Protein AF-A0A7U3VRR8-F1 (afdb_monomer)

Nearest PDB structures (foldseek):
  8dtq-assembly1_B  TM=7.107E-01  e=2.796E+00  Staphylococcus aureus
  6ix3-assembly1_B-2  TM=3.875E-01  e=6.520E-01  Aspergillus flavus NRRL3357
  6ix3-assembly1_A  TM=3.862E-01  e=5.745E-01  Aspergillus flavus NRRL3357
  6inw-assembly1_A  TM=3.268E-01  e=6.946E-01  Aspergillus flavus NRRL3357

Secondary structure (DSSP, 8-state):
------HHHHHHHHHHHHHT-SSHHHHHHHHHHHHHTHHHHHHHHHHHHHHHHHHHTTTS-HHHHHHHHTS-HHHHHHHHTT-----

Organism: NCBI:txid659352

Foldseek 3Di:
DDPDPPVVVVVVVVVVVLVPPPDPVSSVVVVVVVVVCVVVVVLVVLVVQLVVLLVCVVPDDLVVSCVVVVHDSVVSVCSVVSNDPDD

Mean predicted aligned error: 4.98 Å

Radius of gyration: 17.43 Å; Cα contacts (8 Å, |Δi|>4): 43; chains: 1; bounding box: 37×38×44 Å

Sequence (87 aa):
MSETYDGTTAIRAVIAQLATIPDLTDRARATGAVLDAMPDLHAELRAVRGDAVATLRQTQSLDEVASALGISKARVSQVAKGISKNK

Solvent-accessible surface area (backbone atoms only — not comparable to full-atom values): 5088 Å² total; per-residue (Å²): 132,84,82,76,80,61,62,65,60,54,52,51,51,52,54,53,54,50,70,63,46,83,53,66,68,60,29,51,52,56,52,47,58,54,59,71,43,41,68,58,56,51,50,50,56,47,48,59,51,19,54,53,47,39,55,49,55,75,82,40,56,59,63,58,51,14,63,76,69,74,46,53,47,70,54,48,54,29,38,48,68,67,57,70,91,78,129

Structure (mmCIF, N/CA/C/O backbone):
data_AF-A0A7U3VRR8-F1
#
_entry.id   AF-A0A7U3VRR8-F1
#
loop_
_atom_site.group_PDB
_atom_site.id
_atom_site.type_symbol
_atom_site.label_atom_id
_atom_site.label_alt_id
_atom_site.label_comp_id
_atom_site.label_asym_id
_atom_site.label_entity_id
_atom_site.label_seq_id
_atom_site.pdbx_PDB_ins_code
_atom_site.Cartn_x
_atom_site.Cartn_y
_atom_site.Cartn_z
_atom_site.occupancy
_atom_site.B_iso_or_equiv
_atom_site.auth_seq_id
_atom_site.auth_comp_id
_atom_site.auth_asym_id
_atom_site.auth_atom_id
_atom_site.pdbx_PDB_model_num
ATOM 1 N N . MET A 1 1 ? -1.095 -21.037 12.188 1.00 36.69 1 MET A N 1
ATOM 2 C CA . MET A 1 1 ? 0.000 -20.146 11.756 1.00 36.69 1 MET A CA 1
ATOM 3 C C . MET A 1 1 ? -0.528 -19.344 10.586 1.00 36.69 1 MET A C 1
ATOM 5 O O . MET A 1 1 ? -0.772 -19.944 9.552 1.00 36.69 1 MET A O 1
ATOM 9 N N . SER A 1 2 ? -0.812 -18.053 10.759 1.00 48.31 2 SER A N 1
ATOM 10 C CA . SER A 1 2 ? -1.153 -17.210 9.608 1.00 48.31 2 SER A CA 1
ATOM 11 C C . SER A 1 2 ? 0.141 -16.886 8.874 1.00 48.31 2 SER A C 1
ATOM 13 O O . SER A 1 2 ? 1.015 -16.239 9.447 1.00 48.31 2 SER A O 1
ATOM 15 N N . GLU A 1 3 ? 0.290 -17.373 7.644 1.00 58.03 3 GLU A N 1
ATOM 16 C CA . GLU A 1 3 ? 1.321 -16.884 6.730 1.00 58.03 3 GLU A CA 1
ATOM 17 C C . GLU A 1 3 ? 1.003 -15.424 6.413 1.00 58.03 3 GLU A C 1
ATOM 19 O O . GLU A 1 3 ? 0.114 -15.109 5.623 1.00 58.03 3 GLU A O 1
ATOM 24 N N . THR A 1 4 ? 1.693 -14.507 7.083 1.00 67.81 4 THR A N 1
ATOM 25 C CA . THR A 1 4 ? 1.674 -13.106 6.682 1.00 67.81 4 THR A CA 1
ATOM 26 C C . THR A 1 4 ? 2.398 -13.016 5.345 1.00 67.81 4 THR A C 1
ATOM 28 O O . THR A 1 4 ? 3.613 -13.192 5.288 1.00 67.81 4 THR A O 1
ATOM 31 N N . TYR A 1 5 ? 1.658 -12.758 4.268 1.00 79.69 5 TYR A N 1
ATOM 32 C CA . TYR A 1 5 ? 2.254 -12.430 2.978 1.00 79.69 5 TYR A CA 1
ATOM 33 C C . TYR A 1 5 ? 3.144 -11.191 3.131 1.00 79.69 5 TYR A C 1
ATOM 35 O O . TYR A 1 5 ? 2.659 -10.102 3.451 1.00 79.69 5 TYR A O 1
ATOM 43 N N . ASP A 1 6 ? 4.448 -11.345 2.900 1.00 87.69 6 ASP A N 1
ATOM 44 C CA . ASP A 1 6 ? 5.371 -10.215 2.885 1.00 87.69 6 ASP A CA 1
ATOM 45 C C . ASP A 1 6 ? 5.360 -9.534 1.512 1.00 87.69 6 ASP A C 1
ATOM 47 O O . ASP A 1 6 ? 6.227 -9.738 0.656 1.00 87.69 6 ASP A O 1
ATOM 51 N N . GLY A 1 7 ? 4.362 -8.673 1.314 1.00 89.38 7 GLY A N 1
ATOM 52 C CA . GLY A 1 7 ? 4.251 -7.863 0.103 1.00 89.38 7 GLY A CA 1
ATOM 53 C C . GLY A 1 7 ? 5.443 -6.928 -0.124 1.00 89.38 7 GLY A C 1
ATOM 54 O O . GLY A 1 7 ? 5.700 -6.547 -1.265 1.00 89.38 7 GLY A O 1
ATOM 55 N N . THR A 1 8 ? 6.218 -6.588 0.914 1.00 93.44 8 THR A N 1
ATOM 56 C CA . THR A 1 8 ? 7.409 -5.745 0.737 1.00 93.44 8 THR A CA 1
ATOM 57 C C . THR A 1 8 ? 8.537 -6.507 0.050 1.00 93.44 8 THR A C 1
ATOM 59 O O . THR A 1 8 ? 9.216 -5.939 -0.807 1.00 93.44 8 THR A O 1
ATOM 62 N N . THR A 1 9 ? 8.687 -7.801 0.342 1.00 95.12 9 THR A N 1
ATOM 63 C CA . THR A 1 9 ? 9.608 -8.682 -0.385 1.00 95.12 9 THR A CA 1
ATOM 64 C C . THR A 1 9 ? 9.212 -8.798 -1.858 1.00 95.12 9 THR A C 1
ATOM 66 O O . THR A 1 9 ? 10.077 -8.681 -2.727 1.00 95.12 9 THR A O 1
ATOM 69 N N . ALA A 1 10 ? 7.917 -8.914 -2.168 1.00 93.44 10 ALA A N 1
ATOM 70 C CA . ALA A 1 10 ? 7.446 -8.934 -3.554 1.00 93.44 10 ALA A CA 1
ATOM 71 C C . ALA A 1 10 ? 7.749 -7.620 -4.301 1.00 93.44 10 ALA A C 1
ATOM 73 O O . ALA A 1 10 ? 8.290 -7.652 -5.405 1.00 93.44 10 ALA A O 1
ATOM 74 N N . ILE A 1 11 ? 7.494 -6.459 -3.684 1.00 95.81 11 ILE A N 1
ATOM 75 C CA . ILE A 1 11 ? 7.833 -5.151 -4.277 1.00 95.81 11 ILE A CA 1
ATOM 76 C C . ILE A 1 11 ? 9.346 -5.032 -4.517 1.00 95.81 11 ILE A C 1
ATOM 78 O O . ILE A 1 11 ? 9.771 -4.573 -5.578 1.00 95.81 11 ILE A O 1
ATOM 82 N N . ARG A 1 12 ? 10.184 -5.483 -3.572 1.00 96.44 12 ARG A N 1
ATOM 83 C CA . ARG A 1 12 ? 11.648 -5.495 -3.748 1.00 96.44 12 ARG A CA 1
ATOM 84 C C . ARG A 1 12 ? 12.082 -6.397 -4.901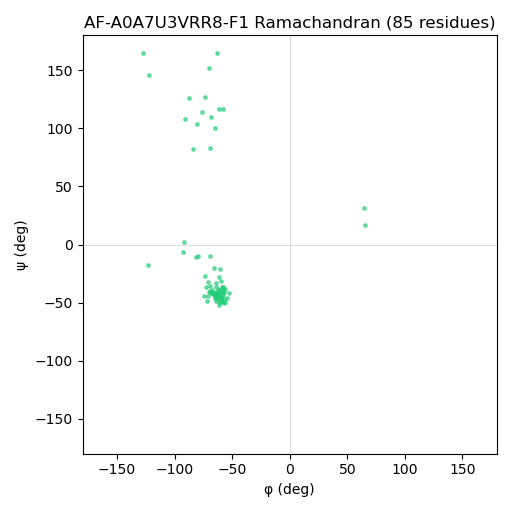 1.00 96.44 12 ARG A C 1
ATOM 86 O O . ARG A 1 12 ? 12.991 -6.019 -5.636 1.00 96.44 12 ARG A O 1
ATOM 93 N N . ALA A 1 13 ? 11.434 -7.546 -5.082 1.00 96.38 13 ALA A N 1
ATOM 94 C CA . ALA A 1 13 ? 11.701 -8.432 -6.208 1.00 96.38 13 ALA A CA 1
ATOM 95 C C . ALA A 1 13 ? 11.354 -7.766 -7.550 1.00 96.38 13 ALA A C 1
ATOM 97 O O . ALA A 1 13 ? 12.152 -7.843 -8.480 1.00 96.38 13 ALA A O 1
ATOM 98 N N . VAL A 1 14 ? 10.231 -7.043 -7.637 1.00 96.94 14 VAL A N 1
ATOM 99 C CA . VAL A 1 14 ? 9.868 -6.262 -8.835 1.00 96.94 14 VAL A CA 1
ATOM 100 C C . VAL A 1 14 ? 10.914 -5.183 -9.133 1.00 96.94 14 VAL A C 1
ATOM 102 O O . VAL A 1 14 ? 11.372 -5.070 -10.268 1.00 96.94 14 VAL A O 1
ATOM 105 N N . ILE A 1 15 ? 11.361 -4.431 -8.120 1.00 98.00 15 ILE A N 1
ATOM 106 C CA . ILE A 1 15 ? 12.425 -3.424 -8.285 1.00 98.00 15 ILE A CA 1
ATOM 107 C C . ILE A 1 15 ? 13.717 -4.075 -8.801 1.00 98.00 15 ILE A C 1
ATOM 109 O O . ILE A 1 15 ? 14.351 -3.554 -9.720 1.00 98.00 15 ILE A O 1
ATOM 113 N N . ALA A 1 16 ? 14.097 -5.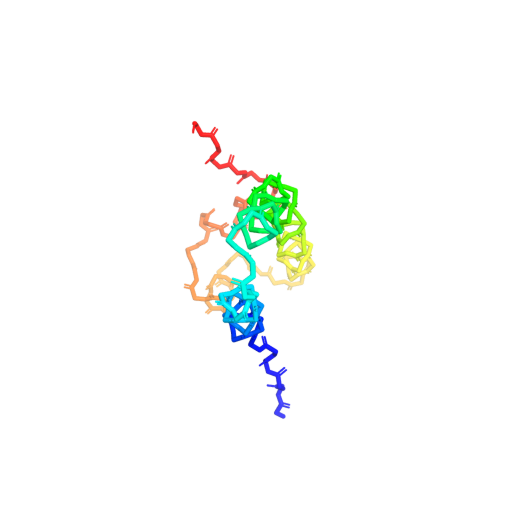226 -8.240 1.00 98.19 16 ALA A N 1
ATOM 114 C CA . ALA A 1 16 ? 15.271 -5.966 -8.684 1.00 98.19 16 ALA A CA 1
ATOM 115 C C . ALA A 1 16 ? 15.134 -6.422 -10.145 1.00 98.19 16 ALA A C 1
ATOM 117 O O . ALA A 1 16 ? 16.074 -6.254 -10.916 1.00 98.19 16 ALA A O 1
ATOM 118 N N . GLN A 1 17 ? 13.964 -6.924 -10.552 1.00 98.12 17 GLN A N 1
ATOM 119 C CA . GLN A 1 17 ? 13.687 -7.320 -11.936 1.00 98.12 17 GLN A CA 1
ATOM 120 C C . GLN A 1 17 ? 13.807 -6.139 -12.906 1.00 98.12 17 GLN A C 1
ATOM 122 O O . GLN A 1 17 ? 14.488 -6.262 -13.924 1.00 98.12 17 GLN A O 1
ATOM 127 N N . LEU A 1 18 ? 13.239 -4.975 -12.573 1.00 98.19 18 LEU A N 1
ATOM 128 C CA . LEU A 1 18 ? 13.376 -3.760 -13.387 1.00 98.19 18 LEU A CA 1
ATOM 129 C C . LEU A 1 18 ? 14.850 -3.376 -13.582 1.00 98.19 18 LEU A C 1
ATOM 131 O O . LEU A 1 18 ? 15.262 -3.034 -14.688 1.00 98.19 18 LEU A O 1
ATOM 135 N N . ALA A 1 19 ? 15.672 -3.501 -12.537 1.00 97.94 19 ALA A N 1
ATOM 136 C CA . ALA A 1 19 ? 17.100 -3.199 -12.608 1.00 97.94 19 ALA A CA 1
ATOM 137 C C . ALA A 1 19 ? 17.890 -4.146 -13.534 1.00 97.94 19 ALA A C 1
ATOM 139 O O . ALA A 1 19 ? 18.971 -3.775 -13.994 1.00 97.94 19 ALA A O 1
ATOM 140 N N . THR A 1 20 ? 17.360 -5.338 -13.838 1.00 98.44 20 THR A N 1
ATOM 141 C CA . THR A 1 20 ? 18.001 -6.299 -14.752 1.00 98.44 20 THR A CA 1
ATOM 142 C C . THR A 1 20 ? 17.767 -6.015 -16.236 1.00 98.44 20 THR A C 1
ATOM 144 O O . THR A 1 20 ? 18.449 -6.616 -17.064 1.00 98.44 20 THR A O 1
ATO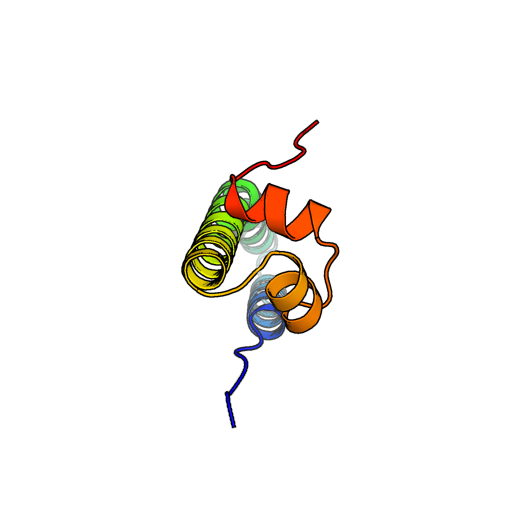M 147 N N . ILE A 1 21 ? 16.860 -5.094 -16.595 1.00 98.50 21 ILE A N 1
ATOM 148 C CA . ILE A 1 21 ? 16.568 -4.753 -17.998 1.00 98.50 21 ILE A CA 1
ATOM 149 C C . ILE A 1 21 ? 17.848 -4.208 -18.661 1.00 98.50 21 ILE A C 1
ATOM 151 O O . ILE A 1 21 ? 18.342 -3.172 -18.203 1.00 98.50 21 ILE A O 1
ATOM 155 N N . PRO A 1 22 ? 18.414 -4.863 -19.697 1.00 97.69 22 PRO A N 1
ATOM 156 C CA . PRO A 1 22 ? 19.716 -4.474 -20.247 1.00 97.69 22 PRO A CA 1
ATOM 157 C C . PRO A 1 22 ? 19.707 -3.108 -20.934 1.00 97.69 22 PRO A C 1
ATOM 159 O O . PRO A 1 22 ? 20.625 -2.315 -20.730 1.00 97.69 22 PRO A O 1
ATOM 162 N N . ASP A 1 23 ? 18.665 -2.831 -21.719 1.00 98.50 23 ASP A N 1
ATOM 163 C CA . ASP A 1 23 ? 18.514 -1.558 -22.415 1.00 98.50 23 ASP A CA 1
ATOM 164 C C . ASP A 1 23 ? 18.132 -0.438 -21.434 1.00 98.50 23 ASP A C 1
ATOM 166 O O . ASP A 1 23 ? 17.179 -0.550 -20.658 1.00 98.50 23 ASP A O 1
ATOM 170 N N . LEU A 1 24 ? 18.898 0.656 -21.448 1.00 98.06 24 LEU A N 1
ATOM 171 C CA . LEU A 1 24 ? 18.720 1.753 -20.495 1.00 98.06 24 LEU A CA 1
ATOM 172 C C . LEU A 1 24 ? 17.439 2.553 -20.754 1.00 98.06 24 LEU A C 1
ATOM 174 O O . LEU A 1 24 ? 16.831 3.048 -19.802 1.00 98.06 24 LEU A O 1
ATOM 178 N N . THR A 1 25 ? 17.017 2.677 -22.013 1.00 98.56 25 THR A N 1
ATOM 179 C CA . THR A 1 25 ? 15.782 3.374 -22.375 1.00 98.56 25 THR A CA 1
ATOM 180 C C . THR A 1 25 ? 14.565 2.567 -21.935 1.00 98.56 25 THR A C 1
ATOM 182 O O . THR A 1 25 ? 13.657 3.128 -21.318 1.00 98.56 25 THR A O 1
ATOM 185 N N . ASP A 1 26 ? 14.562 1.255 -22.157 1.00 98.50 26 ASP A N 1
ATOM 186 C CA . ASP A 1 26 ? 13.485 0.371 -21.711 1.00 98.50 26 ASP A CA 1
ATOM 187 C C . ASP A 1 26 ? 13.435 0.264 -20.186 1.00 98.50 26 ASP A C 1
ATOM 189 O O . ASP A 1 26 ? 12.350 0.318 -19.603 1.00 98.50 26 ASP A O 1
ATOM 193 N N . ARG A 1 27 ? 14.593 0.215 -19.513 1.00 98.62 27 ARG A N 1
ATOM 194 C CA . ARG A 1 27 ? 14.667 0.259 -18.045 1.00 98.62 27 ARG A CA 1
ATOM 195 C C . ARG A 1 27 ? 14.032 1.531 -17.490 1.00 98.62 27 ARG A C 1
ATOM 197 O O . ARG A 1 27 ? 13.228 1.461 -16.557 1.00 98.62 27 ARG A O 1
ATOM 204 N N . ALA A 1 28 ? 14.385 2.688 -18.052 1.00 98.50 28 ALA A N 1
ATOM 205 C CA . ALA A 1 28 ? 13.841 3.975 -17.633 1.00 98.50 28 ALA A CA 1
ATOM 206 C C . ALA A 1 28 ? 12.328 4.055 -17.888 1.00 98.50 28 ALA A C 1
ATOM 208 O O . ALA A 1 28 ? 11.586 4.452 -16.992 1.00 98.50 28 ALA A O 1
ATOM 209 N N . ARG A 1 29 ? 11.859 3.612 -19.063 1.00 98.69 29 ARG A N 1
ATOM 210 C CA . ARG A 1 29 ? 10.430 3.580 -19.411 1.00 98.69 29 ARG A CA 1
ATOM 211 C C . ARG A 1 29 ? 9.633 2.682 -18.463 1.00 98.69 29 ARG A C 1
ATOM 213 O O . ARG A 1 29 ? 8.611 3.114 -17.938 1.00 98.69 29 ARG A O 1
ATOM 220 N N . ALA A 1 30 ? 10.101 1.458 -18.225 1.00 98.38 30 ALA A N 1
ATOM 221 C CA . ALA A 1 30 ? 9.423 0.501 -17.353 1.00 98.38 30 ALA A CA 1
ATOM 222 C C . ALA A 1 30 ? 9.377 0.989 -15.896 1.00 98.38 30 ALA A C 1
ATOM 224 O O . ALA A 1 30 ? 8.341 0.898 -15.243 1.00 98.38 30 ALA A O 1
ATOM 225 N N . THR A 1 31 ? 10.477 1.567 -15.402 1.00 98.38 31 THR A N 1
ATOM 226 C CA . THR A 1 31 ? 10.522 2.155 -14.054 1.00 98.38 31 THR A CA 1
ATOM 227 C C . THR A 1 31 ? 9.593 3.366 -13.946 1.00 98.38 31 THR A C 1
ATOM 229 O O . THR A 1 31 ? 8.867 3.485 -12.963 1.00 98.38 31 THR A O 1
ATOM 232 N N . GLY A 1 32 ? 9.572 4.234 -14.963 1.00 98.38 32 GLY A N 1
ATOM 233 C CA . GLY A 1 32 ? 8.680 5.393 -15.031 1.00 98.38 32 GLY A CA 1
ATOM 234 C C . GLY A 1 32 ? 7.207 5.002 -14.937 1.00 98.38 32 GLY A C 1
ATOM 235 O O . GLY A 1 32 ? 6.502 5.527 -14.085 1.00 98.38 32 GLY A O 1
ATOM 236 N N . ALA A 1 33 ? 6.775 3.993 -15.699 1.00 98.06 33 ALA A N 1
ATOM 237 C CA . ALA A 1 33 ? 5.398 3.498 -15.645 1.00 98.06 33 ALA A CA 1
ATOM 238 C C . ALA A 1 33 ? 4.984 3.023 -14.237 1.00 98.06 33 ALA A C 1
ATOM 240 O O . ALA A 1 33 ? 3.854 3.245 -13.807 1.00 98.06 33 ALA A O 1
ATOM 241 N N . VAL A 1 34 ? 5.903 2.396 -13.494 1.00 97.31 34 VAL A N 1
ATOM 242 C CA . VAL A 1 34 ? 5.653 1.983 -12.105 1.00 97.31 34 VAL A CA 1
ATOM 243 C C . VAL A 1 34 ? 5.560 3.191 -11.173 1.00 97.31 34 VAL A C 1
ATOM 245 O O . VAL A 1 34 ? 4.690 3.215 -10.305 1.00 97.31 34 VAL A O 1
ATOM 248 N N . LEU A 1 35 ? 6.425 4.195 -11.347 1.00 97.69 35 LEU A N 1
ATOM 249 C CA . LEU A 1 35 ? 6.382 5.435 -10.565 1.00 97.69 35 LEU A CA 1
ATOM 250 C C . LEU A 1 35 ? 5.082 6.211 -10.798 1.00 97.69 35 LEU A C 1
ATOM 252 O O . LEU A 1 35 ? 4.475 6.669 -9.831 1.00 97.69 35 LEU A O 1
ATOM 256 N N . ASP A 1 36 ? 4.628 6.292 -12.047 1.00 98.06 36 ASP A N 1
ATOM 257 C CA . ASP A 1 36 ? 3.379 6.958 -12.418 1.00 98.06 36 ASP A CA 1
ATOM 258 C C . ASP A 1 36 ? 2.157 6.264 -11.797 1.00 98.06 36 ASP A C 1
ATOM 260 O O . ASP A 1 36 ? 1.209 6.933 -11.395 1.00 98.06 36 ASP A O 1
ATOM 264 N N . ALA A 1 37 ? 2.204 4.937 -11.635 1.00 96.94 37 ALA A N 1
ATOM 265 C CA . ALA A 1 37 ? 1.150 4.155 -10.987 1.00 96.94 37 ALA A CA 1
ATOM 266 C C . ALA A 1 37 ? 1.184 4.202 -9.443 1.00 96.94 37 ALA A C 1
ATOM 268 O O . ALA A 1 37 ? 0.255 3.722 -8.791 1.00 96.94 37 ALA A O 1
ATOM 269 N N . MET A 1 38 ? 2.232 4.757 -8.815 1.00 95.56 38 MET A N 1
ATOM 270 C CA . MET A 1 38 ? 2.365 4.770 -7.347 1.00 95.56 38 MET A CA 1
ATOM 271 C C . MET A 1 38 ? 1.213 5.458 -6.603 1.00 95.56 38 MET A C 1
ATOM 273 O O . MET A 1 38 ? 0.819 4.935 -5.556 1.00 95.56 38 MET A O 1
ATOM 277 N N . PRO A 1 39 ? 0.664 6.603 -7.059 1.00 95.12 39 PRO A N 1
ATOM 278 C CA . PRO A 1 39 ? -0.472 7.231 -6.390 1.00 95.12 39 PRO A CA 1
ATOM 279 C C . PRO A 1 39 ? -1.686 6.300 -6.297 1.00 95.12 39 PRO A C 1
ATOM 281 O O . PRO A 1 39 ? -2.272 6.182 -5.216 1.00 95.12 39 PRO A O 1
ATOM 284 N N . ASP A 1 40 ? -2.000 5.597 -7.385 1.00 95.81 40 ASP A N 1
ATOM 285 C CA . ASP A 1 40 ? -3.145 4.690 -7.479 1.00 95.81 40 ASP A CA 1
ATOM 286 C C . ASP A 1 40 ? -2.910 3.425 -6.651 1.00 95.81 40 ASP A C 1
ATOM 288 O O . ASP A 1 40 ? -3.711 3.100 -5.774 1.00 95.81 40 ASP A O 1
ATOM 292 N N . LEU A 1 41 ? -1.743 2.789 -6.797 1.00 95.75 41 LEU A N 1
ATOM 293 C CA . LEU A 1 41 ? -1.358 1.622 -5.994 1.00 95.75 41 LEU A CA 1
ATOM 294 C C . LEU A 1 41 ? -1.359 1.939 -4.490 1.00 95.75 41 LEU A C 1
ATOM 296 O O . LEU A 1 41 ? -1.764 1.128 -3.655 1.00 95.75 41 LEU A O 1
ATOM 300 N N . HIS A 1 42 ? -0.946 3.147 -4.109 1.00 94.62 42 HIS A N 1
ATOM 301 C CA . HIS A 1 42 ? -1.016 3.592 -2.724 1.00 94.62 42 HIS A CA 1
ATOM 302 C C . HIS A 1 42 ? -2.457 3.820 -2.249 1.00 94.62 42 HIS A C 1
ATOM 304 O O . HIS A 1 42 ? -2.758 3.551 -1.080 1.00 94.62 42 HIS A O 1
ATOM 310 N N . ALA A 1 43 ? -3.346 4.312 -3.115 1.00 94.25 43 ALA A N 1
ATOM 311 C CA . ALA A 1 43 ? -4.767 4.437 -2.814 1.00 94.25 43 ALA A CA 1
ATOM 312 C C . ALA A 1 43 ? -5.419 3.058 -2.618 1.00 94.25 43 ALA A C 1
ATOM 314 O O . ALA A 1 43 ? -6.117 2.862 -1.623 1.00 94.25 43 ALA A O 1
ATOM 315 N N . GLU A 1 44 ? -5.108 2.086 -3.474 1.00 95.12 44 GLU A N 1
ATOM 316 C CA . GLU A 1 44 ? -5.578 0.700 -3.362 1.00 95.12 44 GLU A CA 1
ATOM 317 C C . GLU A 1 44 ? -5.127 0.047 -2.049 1.00 95.12 44 GLU A C 1
ATOM 319 O O . GLU A 1 44 ? -5.951 -0.453 -1.281 1.00 95.12 44 GLU A O 1
ATOM 324 N N . LEU A 1 45 ? -3.836 0.135 -1.708 1.00 94.50 45 LEU A N 1
ATOM 325 C CA . LEU A 1 45 ? -3.316 -0.382 -0.434 1.00 94.50 45 LEU A CA 1
ATOM 326 C C . LEU A 1 45 ? -3.995 0.273 0.778 1.00 94.50 45 LEU A C 1
ATOM 328 O O . LEU A 1 45 ? -4.226 -0.369 1.809 1.00 94.50 45 LEU A O 1
ATOM 332 N N . ARG A 1 46 ? -4.317 1.568 0.680 1.00 93.62 46 ARG A N 1
ATOM 333 C CA . ARG A 1 46 ? -5.047 2.286 1.731 1.00 93.62 46 ARG A CA 1
ATOM 334 C C . ARG A 1 46 ? -6.487 1.817 1.850 1.00 93.62 46 ARG A C 1
ATOM 336 O O . ARG A 1 46 ? -6.936 1.706 2.989 1.00 93.62 46 ARG A O 1
ATOM 343 N N . ALA A 1 47 ? -7.167 1.552 0.739 1.00 93.69 47 ALA A N 1
ATOM 344 C CA . ALA A 1 47 ? -8.522 1.015 0.729 1.00 93.69 47 ALA A CA 1
ATOM 345 C C . ALA A 1 47 ? -8.554 -0.363 1.397 1.00 93.69 47 ALA A C 1
ATOM 347 O O . ALA A 1 47 ? -9.238 -0.524 2.403 1.00 93.69 47 ALA A O 1
ATOM 348 N N . VAL A 1 48 ? -7.683 -1.287 0.971 1.00 94.75 48 VAL A N 1
ATOM 349 C CA . VAL A 1 48 ? -7.562 -2.629 1.571 1.00 94.75 48 VAL A CA 1
ATOM 350 C C . VAL A 1 48 ? -7.333 -2.549 3.083 1.00 94.75 48 VAL A C 1
ATOM 352 O O . VAL A 1 48 ? -8.001 -3.228 3.866 1.00 94.75 48 VAL A O 1
ATOM 355 N N . ARG A 1 49 ? -6.417 -1.679 3.533 1.00 94.56 49 ARG A N 1
ATOM 356 C CA . ARG A 1 49 ? -6.189 -1.476 4.972 1.00 94.56 49 ARG A CA 1
ATOM 357 C C . ARG A 1 49 ? -7.403 -0.851 5.666 1.00 94.56 49 ARG A C 1
ATOM 359 O O . ARG A 1 49 ? -7.712 -1.225 6.795 1.00 94.56 49 ARG A O 1
ATOM 366 N N . GLY A 1 50 ? -8.034 0.136 5.036 1.00 94.75 50 GLY A N 1
ATOM 367 C CA . GLY A 1 50 ? -9.226 0.817 5.535 1.00 94.75 50 GLY A CA 1
ATOM 368 C C . GLY A 1 50 ? -10.359 -0.163 5.803 1.00 94.75 50 GLY A C 1
ATOM 369 O O . GLY A 1 50 ? -10.869 -0.197 6.920 1.00 94.75 50 GLY A O 1
ATOM 370 N N . ASP A 1 51 ? -10.660 -1.015 4.828 1.00 95.69 51 ASP A N 1
ATOM 371 C CA . ASP A 1 51 ? -11.726 -2.016 4.887 1.00 95.69 51 ASP A CA 1
ATOM 372 C C . ASP A 1 51 ? -11.477 -3.051 5.984 1.00 95.69 51 ASP A C 1
ATOM 374 O O . ASP A 1 51 ? -12.376 -3.359 6.773 1.00 95.69 51 ASP A O 1
ATOM 378 N N . ALA A 1 52 ? -10.237 -3.535 6.107 1.00 95.25 52 ALA A N 1
ATOM 379 C CA . ALA A 1 52 ? -9.856 -4.453 7.176 1.00 95.25 52 ALA A CA 1
ATOM 380 C C . ALA A 1 52 ? -10.070 -3.820 8.563 1.00 95.25 52 ALA A C 1
ATOM 382 O O . ALA A 1 52 ? -10.682 -4.423 9.446 1.00 95.25 52 ALA A O 1
ATOM 383 N N . VAL A 1 53 ? -9.622 -2.575 8.756 1.00 96.31 53 VAL A N 1
ATOM 384 C CA . VAL A 1 53 ? -9.789 -1.855 10.028 1.00 96.31 53 VAL A CA 1
ATOM 385 C C . VAL A 1 53 ? -11.257 -1.528 10.307 1.00 96.31 53 VAL A C 1
ATOM 387 O O . VAL A 1 53 ? -11.701 -1.665 11.447 1.00 96.31 53 VAL A O 1
ATOM 390 N N . ALA A 1 54 ? -12.022 -1.113 9.298 1.00 94.69 54 ALA A N 1
ATOM 391 C CA . ALA A 1 54 ? -13.450 -0.844 9.429 1.00 94.69 54 ALA A CA 1
ATOM 392 C C . ALA A 1 54 ? -14.219 -2.110 9.831 1.00 94.69 54 ALA A C 1
ATOM 394 O O . ALA A 1 54 ? -15.074 -2.043 10.710 1.00 94.69 54 ALA A O 1
ATOM 395 N N . THR A 1 55 ? -13.859 -3.261 9.259 1.00 95.62 55 THR A N 1
ATOM 396 C CA . THR A 1 55 ? -14.440 -4.568 9.595 1.00 95.62 55 THR A CA 1
ATOM 397 C C . THR A 1 55 ? -14.132 -4.965 11.036 1.00 95.62 55 THR A C 1
ATOM 399 O O . THR A 1 55 ? -15.050 -5.279 11.789 1.00 95.62 55 THR A O 1
ATOM 402 N N . LEU A 1 56 ? -12.871 -4.865 11.475 1.00 96.62 56 LEU A N 1
ATOM 403 C CA . LEU A 1 56 ? -12.501 -5.122 12.876 1.00 96.62 56 LEU A CA 1
ATOM 404 C C . L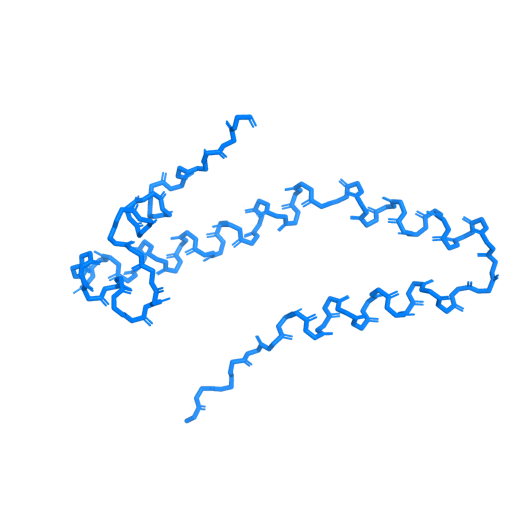EU A 1 56 ? -13.290 -4.228 13.845 1.00 96.62 56 LEU A C 1
ATOM 406 O O . LEU A 1 56 ? -13.737 -4.669 14.902 1.00 96.62 56 LEU A O 1
ATOM 410 N N . ARG A 1 57 ? -13.525 -2.969 13.463 1.00 95.06 57 ARG A N 1
ATOM 41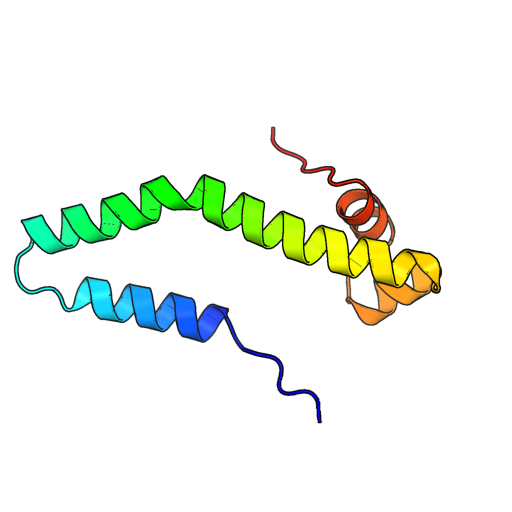1 C CA . ARG A 1 57 ? -14.269 -1.992 14.269 1.00 95.06 57 ARG A CA 1
ATOM 412 C C . ARG A 1 57 ? -15.762 -2.278 14.415 1.00 95.06 57 ARG A C 1
ATOM 414 O O . ARG A 1 57 ? -16.391 -1.623 15.245 1.00 95.06 57 ARG A O 1
ATOM 421 N N . GLN A 1 58 ? -16.314 -3.230 13.665 1.00 95.38 58 GLN A N 1
ATOM 422 C CA . GLN A 1 58 ? -17.694 -3.686 13.849 1.00 95.38 58 GLN A CA 1
ATOM 423 C C . GLN A 1 58 ? -17.852 -4.543 15.112 1.00 95.38 58 GLN A C 1
ATOM 425 O O . GLN A 1 58 ? -18.933 -4.568 15.691 1.00 95.38 58 GLN A O 1
ATOM 430 N N . THR A 1 59 ? -16.787 -5.219 15.556 1.00 97.00 59 THR A N 1
ATOM 431 C CA . THR A 1 59 ? -16.835 -6.168 16.683 1.00 97.00 59 THR A CA 1
ATOM 432 C C . THR A 1 59 ? -15.874 -5.829 17.821 1.00 97.00 59 THR A C 1
ATOM 434 O O . THR A 1 59 ? -16.069 -6.306 18.934 1.00 97.00 59 THR A O 1
ATOM 437 N N . GLN A 1 60 ? -14.864 -4.992 17.575 1.00 97.12 60 GLN A N 1
ATOM 438 C CA . GLN A 1 60 ? -13.823 -4.627 18.541 1.00 97.12 60 GLN A CA 1
ATOM 439 C C . GLN A 1 60 ? -13.787 -3.120 18.761 1.00 97.12 60 GLN A C 1
ATOM 441 O O . GLN A 1 60 ? -13.983 -2.358 17.816 1.00 97.12 60 GLN A O 1
ATOM 446 N N . SER A 1 61 ? -13.477 -2.674 19.978 1.00 97.12 61 SER A N 1
ATOM 447 C CA . SER A 1 61 ? -13.229 -1.281 20.373 1.00 97.12 61 SER A CA 1
ATOM 448 C C . SER A 1 61 ? -11.994 -0.673 19.678 1.00 97.12 61 SER A C 1
ATOM 450 O O . SER A 1 61 ? -11.160 -1.372 19.105 1.00 97.12 61 SER A O 1
ATOM 452 N N . LEU A 1 62 ? -11.850 0.660 19.710 1.00 95.81 62 LEU A N 1
ATOM 453 C CA . LEU A 1 62 ? -10.659 1.331 19.160 1.00 95.81 62 LEU A CA 1
ATOM 454 C C . LEU A 1 62 ? -9.365 0.868 19.843 1.00 95.81 62 LEU A C 1
ATOM 456 O O . LEU A 1 62 ? -8.318 0.852 19.203 1.00 95.81 62 LEU A O 1
ATOM 460 N N . ASP A 1 63 ? -9.448 0.517 21.124 1.00 97.19 63 ASP A N 1
ATOM 461 C CA . ASP A 1 63 ? -8.315 0.140 21.967 1.00 97.19 63 ASP A CA 1
ATOM 462 C C . ASP A 1 63 ? -7.815 -1.256 21.619 1.00 97.19 63 ASP A C 1
ATOM 464 O O . ASP A 1 63 ? -6.614 -1.459 21.455 1.00 97.19 63 ASP A O 1
ATOM 468 N N . GLU A 1 64 ? -8.746 -2.191 21.441 1.00 97.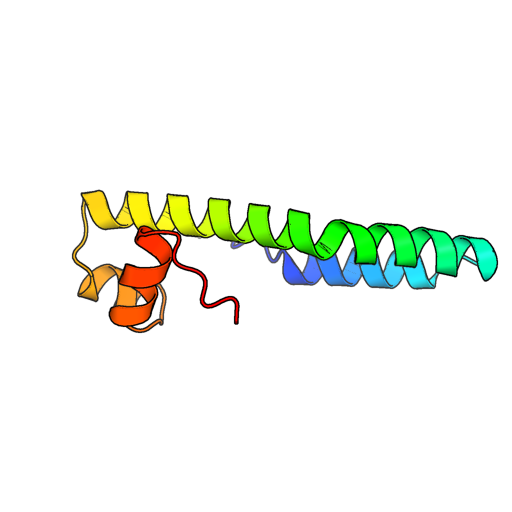56 64 GLU A N 1
ATOM 469 C CA . GLU A 1 64 ? -8.454 -3.566 21.042 1.00 97.56 64 GLU A CA 1
ATOM 470 C C . GLU A 1 64 ? -7.820 -3.601 19.651 1.00 97.56 64 GLU A C 1
ATOM 472 O O . GLU A 1 64 ? -6.766 -4.207 19.468 1.00 97.56 64 GLU A O 1
ATOM 477 N N . VAL A 1 65 ? -8.390 -2.862 18.692 1.00 97.38 65 VAL A N 1
ATOM 478 C CA . VAL A 1 65 ? -7.828 -2.761 17.337 1.00 97.38 65 VAL A CA 1
ATOM 479 C C . VAL A 1 65 ? -6.458 -2.071 17.354 1.00 97.38 65 VAL A C 1
ATOM 481 O O . VAL A 1 65 ? -5.537 -2.509 16.670 1.00 97.38 65 VAL A O 1
ATOM 484 N N . ALA A 1 66 ? -6.290 -1.006 18.143 1.00 96.62 66 ALA A N 1
ATOM 485 C CA . ALA A 1 66 ? -5.010 -0.309 18.294 1.00 96.62 66 ALA A CA 1
ATOM 486 C C . ALA A 1 66 ? -3.918 -1.236 18.847 1.00 96.62 66 ALA A C 1
ATOM 488 O O . ALA A 1 66 ? -2.808 -1.269 18.313 1.00 96.62 66 ALA A O 1
ATOM 489 N N . SER A 1 67 ? -4.252 -2.014 19.879 1.00 96.75 67 SER A N 1
ATOM 490 C CA . SER A 1 67 ? -3.350 -2.991 20.484 1.00 96.75 67 SER A CA 1
ATOM 491 C C . SER A 1 67 ? -2.989 -4.109 19.505 1.00 96.75 67 SER A C 1
ATOM 493 O O . SER A 1 67 ? -1.806 -4.396 19.340 1.00 96.75 67 SER A O 1
ATOM 495 N N . ALA A 1 68 ? -3.973 -4.674 18.797 1.00 95.25 68 ALA A N 1
ATOM 496 C CA . ALA A 1 68 ? -3.757 -5.753 17.834 1.00 95.25 68 ALA A CA 1
ATOM 497 C C . ALA A 1 68 ? -2.884 -5.330 16.641 1.00 95.25 68 ALA A C 1
ATOM 499 O O . ALA A 1 68 ? -2.078 -6.116 16.150 1.00 95.25 68 ALA A O 1
ATOM 500 N N . LEU A 1 69 ? -3.034 -4.088 16.174 1.00 93.88 69 LEU A N 1
ATOM 501 C CA . LEU A 1 69 ? -2.312 -3.563 15.012 1.00 93.88 69 LEU A CA 1
ATOM 502 C C . LEU A 1 69 ? -1.005 -2.837 15.368 1.00 93.88 69 LEU A C 1
ATOM 504 O O . LEU A 1 69 ? -0.286 -2.415 14.464 1.00 93.88 69 LEU A O 1
ATOM 508 N N . GLY A 1 70 ? -0.708 -2.636 16.656 1.00 95.38 70 GLY A N 1
ATOM 509 C CA . GLY A 1 70 ? 0.479 -1.899 17.101 1.00 95.38 70 GLY A CA 1
ATOM 510 C C . GLY A 1 70 ? 0.484 -0.417 16.696 1.00 95.38 70 GLY A C 1
ATOM 511 O O . GLY A 1 70 ? 1.545 0.155 16.453 1.00 95.38 70 GLY A O 1
ATOM 512 N N . ILE A 1 71 ? -0.690 0.220 16.595 1.00 95.06 71 ILE A N 1
ATOM 513 C CA . ILE A 1 71 ? -0.842 1.638 16.215 1.00 95.06 71 ILE A CA 1
ATOM 514 C C . ILE A 1 71 ? -1.691 2.402 17.235 1.00 95.06 71 ILE A C 1
ATOM 516 O O . ILE A 1 71 ? -2.404 1.816 18.038 1.00 95.06 71 ILE A O 1
ATOM 520 N N . SER A 1 72 ? -1.661 3.737 17.207 1.00 96.50 72 SER A N 1
ATOM 521 C CA . SER A 1 72 ? -2.472 4.540 18.133 1.00 96.50 72 SER A CA 1
ATOM 522 C C . SER A 1 72 ? -3.975 4.474 17.822 1.00 96.50 72 SER A C 1
ATOM 524 O O . SER A 1 72 ? -4.383 4.388 16.662 1.00 96.50 72 SER A O 1
ATOM 526 N N . LYS A 1 73 ? -4.824 4.641 18.847 1.00 96.38 73 LYS A N 1
ATO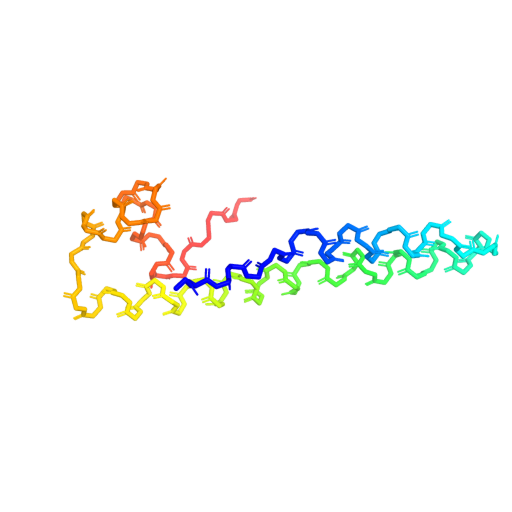M 527 C CA . LYS A 1 73 ? -6.295 4.752 18.707 1.00 96.38 73 LYS A CA 1
ATOM 528 C C . LYS A 1 73 ? -6.709 5.831 17.702 1.00 96.38 73 LYS A C 1
ATOM 530 O O . LYS A 1 73 ? -7.608 5.639 16.885 1.00 96.38 73 LYS A O 1
ATOM 535 N N . ALA A 1 74 ? -6.018 6.973 17.742 1.00 94.62 74 ALA A N 1
ATOM 536 C CA . ALA A 1 74 ? -6.231 8.068 16.802 1.00 94.62 74 ALA A CA 1
ATOM 537 C C . ALA A 1 74 ? -5.951 7.624 15.359 1.00 94.62 74 ALA A C 1
ATOM 539 O O . ALA A 1 74 ? -6.703 7.979 14.450 1.00 94.62 74 ALA A O 1
ATOM 540 N N . ARG A 1 75 ? -4.912 6.804 15.148 1.00 94.25 75 ARG A N 1
ATOM 541 C CA . ARG A 1 75 ? -4.596 6.257 13.829 1.00 94.25 75 ARG A CA 1
ATOM 542 C C . ARG A 1 75 ? -5.645 5.253 13.360 1.00 94.25 75 ARG A C 1
ATOM 544 O O . ARG A 1 75 ? -6.052 5.348 12.207 1.00 94.25 75 ARG A O 1
ATOM 551 N N . VAL A 1 76 ? -6.131 4.371 14.235 1.00 95.75 76 VAL A N 1
ATOM 552 C CA . VAL A 1 76 ? -7.251 3.460 13.927 1.00 95.75 76 VAL A CA 1
ATOM 553 C C . VAL A 1 76 ? -8.478 4.252 13.470 1.00 95.75 76 VAL A C 1
ATOM 555 O O . VAL A 1 76 ? -9.030 3.971 12.411 1.00 95.75 76 VAL A O 1
ATOM 558 N N . SER A 1 77 ? -8.862 5.293 14.218 1.00 93.12 77 SER A N 1
ATOM 559 C CA . SER A 1 77 ? -10.008 6.154 13.887 1.00 93.12 77 SER A CA 1
ATOM 560 C C . SER A 1 77 ? -9.858 6.846 12.527 1.00 93.12 77 SER A C 1
ATOM 562 O O . SER A 1 77 ? -10.809 6.902 11.752 1.00 93.12 77 SER A O 1
ATOM 564 N N . GLN A 1 78 ? -8.658 7.334 12.196 1.00 92.75 78 GLN A N 1
ATOM 565 C CA . GLN A 1 78 ? -8.381 7.926 10.882 1.00 92.75 78 GLN A CA 1
ATOM 566 C C . GLN A 1 78 ? -8.490 6.901 9.752 1.00 92.75 78 GLN A C 1
ATOM 568 O O . GLN A 1 78 ? -9.110 7.191 8.734 1.00 92.75 78 GLN A O 1
ATOM 573 N N . VAL A 1 79 ? -7.904 5.713 9.933 1.00 93.56 79 VAL A N 1
ATOM 574 C CA . VAL A 1 79 ? -7.923 4.652 8.916 1.00 93.56 79 VAL A CA 1
ATOM 575 C C . VAL A 1 79 ? -9.348 4.150 8.679 1.00 93.56 79 VAL A C 1
ATOM 577 O O . VAL A 1 79 ? -9.756 4.075 7.528 1.00 93.56 79 VAL A O 1
ATOM 580 N N . ALA A 1 80 ? -10.127 3.914 9.740 1.00 90.25 80 ALA A N 1
ATOM 581 C CA . ALA A 1 80 ? -11.523 3.478 9.636 1.00 90.25 80 ALA A CA 1
ATOM 582 C C . ALA A 1 80 ? -12.427 4.492 8.910 1.00 90.25 80 ALA A C 1
ATOM 584 O O . ALA A 1 80 ? -13.423 4.113 8.310 1.00 90.25 80 ALA A O 1
ATOM 585 N N . LYS A 1 81 ? -12.092 5.787 8.970 1.00 87.12 81 LYS A N 1
ATOM 586 C CA . LYS A 1 81 ? -12.833 6.864 8.293 1.00 87.12 81 LYS A CA 1
ATOM 587 C C . LYS A 1 81 ? -12.295 7.185 6.894 1.00 87.12 81 LYS A C 1
ATOM 589 O O . LYS A 1 81 ? -12.749 8.152 6.291 1.00 87.12 81 LYS A O 1
ATOM 594 N N . GLY A 1 82 ? -11.277 6.464 6.417 1.00 81.31 82 GLY A N 1
ATOM 595 C CA . GLY A 1 82 ? -10.605 6.774 5.151 1.00 81.31 82 GLY A CA 1
ATOM 596 C C . GLY A 1 82 ? -9.861 8.118 5.148 1.00 81.31 82 GLY A C 1
ATOM 597 O O . GLY A 1 82 ? -9.514 8.634 4.089 1.00 81.31 82 GLY A O 1
ATOM 598 N N . ILE A 1 83 ? -9.591 8.711 6.317 1.00 75.94 83 ILE A N 1
ATOM 599 C CA . ILE A 1 83 ? -8.957 10.028 6.416 1.00 75.94 83 ILE A CA 1
ATOM 600 C C . ILE A 1 83 ? -7.444 9.873 6.233 1.00 75.94 83 ILE A C 1
ATOM 602 O O . ILE A 1 83 ? -6.709 9.462 7.140 1.00 75.94 83 ILE A O 1
ATOM 606 N N . SER A 1 84 ? -6.967 10.248 5.047 1.00 62.41 84 SER A N 1
ATOM 607 C CA . SER A 1 84 ? -5.553 10.505 4.782 1.00 62.41 84 SER A CA 1
ATOM 608 C C . SER A 1 84 ? -5.228 11.959 5.120 1.00 62.41 84 SER A C 1
ATOM 610 O O . SER A 1 84 ? -5.853 12.869 4.581 1.00 62.41 84 SER A O 1
ATOM 612 N N . LYS A 1 85 ? -4.214 12.212 5.960 1.00 52.91 85 LYS A N 1
ATOM 613 C CA . LYS A 1 85 ? -3.524 13.510 5.925 1.00 52.91 85 LYS A CA 1
ATOM 614 C C . LYS A 1 85 ? -2.733 13.558 4.612 1.00 52.91 85 LYS A C 1
ATOM 616 O O . LYS A 1 85 ? -1.557 13.219 4.609 1.00 52.91 85 LYS A O 1
ATOM 621 N N . ASN A 1 86 ? -3.380 13.928 3.51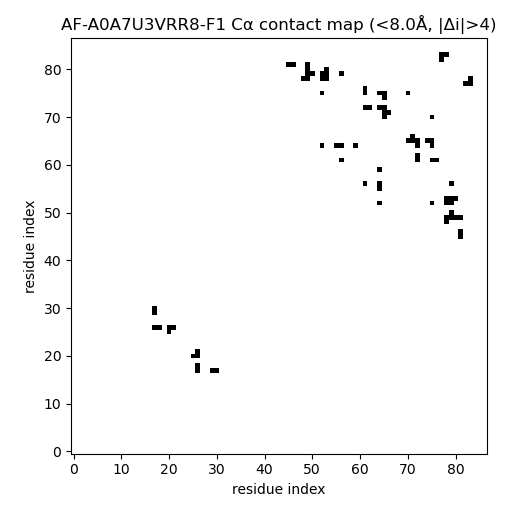3 1.00 44.31 86 ASN A N 1
ATOM 622 C CA . ASN A 1 86 ? -2.670 14.538 2.396 1.00 44.31 86 ASN A CA 1
ATOM 623 C C . ASN A 1 86 ? -2.719 16.051 2.658 1.00 44.31 86 ASN A C 1
ATOM 625 O O . ASN A 1 86 ? -3.791 16.651 2.618 1.00 44.31 86 ASN A O 1
ATOM 629 N N . LYS A 1 87 ? -1.576 16.622 3.034 1.00 36.75 87 LYS A N 1
ATOM 630 C CA . LYS A 1 87 ? -1.259 18.031 2.806 1.00 36.75 87 LYS A CA 1
ATOM 631 C C . LYS A 1 87 ? -0.290 18.068 1.639 1.00 36.75 87 LYS A C 1
ATOM 633 O O . LYS A 1 87 ? 0.535 17.127 1.587 1.00 36.75 87 LYS A O 1
#

pLDDT: me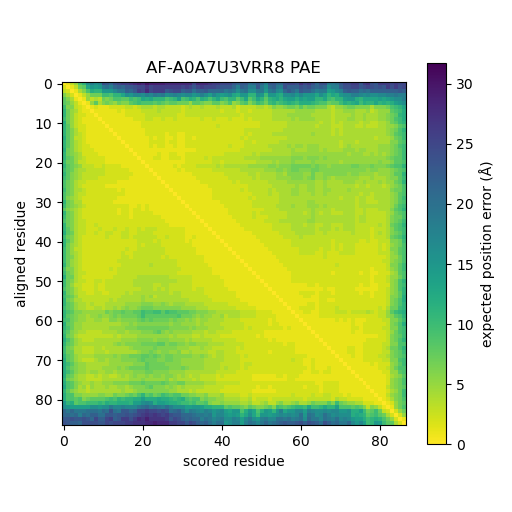an 91.15, std 13.75, range [36.69, 98.69]